Protein AF-A0A853V3P9-F1 (afdb_monomer)

Mean predicted aligned error: 8.71 Å

Sequence (97 aa):
MLMPNPIIDSYLIDEIKKERELQQIINVIAPEHDKIHLDNKNKLKNDEKILIDQMVSHCHAFSRDFKNVAQGDWVRRAMLELKKLSYHLRKIQDIKV

Radius of gyration: 30.47 Å; Cα contacts (8 Å, |Δi|>4): 26; chains: 1; bounding box: 56×22×94 Å

pLDDT: mean 88.49, std 12.35, range [44.72, 98.0]

Solvent-accessible surface area (backbone atoms only — not comparable to full-atom values): 5479 Å² total; per-residue (Å²): 136,86,75,83,59,68,72,62,55,53,53,52,52,53,50,55,49,49,51,52,51,50,50,45,38,64,74,44,50,50,57,50,50,54,49,52,53,51,53,49,52,53,49,53,54,49,51,52,49,52,53,40,53,50,53,38,49,47,36,52,51,56,49,53,61,57,70,79,48,83,87,44,73,66,50,56,50,51,46,50,50,38,52,51,50,39,52,54,49,54,51,58,73,69,56,86,127

Foldseek 3Di:
DDDDDVVVVVVVVVVVVVVVVVCCCVVPVVVVVVVVVVVVVVVVLVVLVVVLVVLLVVLVVVLVVLVPDDDDPVSVVSNVVSVVSNVVSVVVNVDDD

Secondary structure (DSSP, 8-state):
-----HHHHHHHHHHHHHHHHHHHIIIIIHHHHHHHHHHHHHHHHHHHHHHHHHHHHHHHHHHHHGGGS---HHHHHHHHHHHHHHHHHHHHHHS--

Structure (mmCIF, N/CA/C/O backbone):
data_AF-A0A853V3P9-F1
#
_entry.id   AF-A0A853V3P9-F1
#
loop_
_atom_site.group_PDB
_atom_site.id
_atom_site.type_symbol
_atom_site.label_atom_id
_atom_site.label_alt_id
_atom_site.label_comp_id
_atom_site.label_asym_id
_atom_site.label_entity_id
_atom_site.label_seq_id
_atom_site.pdbx_PDB_ins_code
_atom_site.Cartn_x
_atom_site.Cartn_y
_atom_site.Cartn_z
_atom_site.occupancy
_atom_site.B_iso_or_equiv
_atom_site.auth_seq_id
_atom_site.auth_comp_id
_atom_site.auth_asym_id
_atom_site.auth_atom_id
_atom_site.pdbx_PDB_model_num
ATOM 1 N N . MET A 1 1 ? 34.084 -2.671 -64.590 1.00 44.72 1 MET A N 1
ATOM 2 C CA . MET A 1 1 ? 33.884 -2.227 -63.195 1.00 44.72 1 MET A CA 1
ATOM 3 C C . MET A 1 1 ? 32.384 -2.133 -62.968 1.00 44.72 1 MET A C 1
ATOM 5 O O . MET A 1 1 ? 31.747 -1.337 -63.643 1.00 44.72 1 MET A O 1
ATOM 9 N N . LEU A 1 2 ? 31.810 -3.012 -62.143 1.00 51.94 2 LEU A N 1
ATOM 10 C CA . LEU A 1 2 ? 30.392 -2.957 -61.772 1.00 51.94 2 LEU A CA 1
ATOM 11 C C . LEU A 1 2 ? 30.244 -1.904 -60.670 1.00 51.94 2 LEU A C 1
ATOM 13 O O . LEU A 1 2 ? 30.828 -2.059 -59.602 1.00 51.94 2 LEU A O 1
ATOM 17 N N . MET A 1 3 ? 29.529 -0.817 -60.958 1.00 57.47 3 MET A N 1
ATOM 18 C CA . MET A 1 3 ? 29.143 0.161 -59.940 1.00 57.47 3 MET A CA 1
ATOM 19 C C . MET A 1 3 ? 28.100 -0.494 -59.018 1.00 57.47 3 MET A C 1
ATOM 21 O O . MET A 1 3 ? 27.179 -1.130 -59.541 1.00 57.47 3 MET A O 1
ATOM 25 N N . PRO A 1 4 ? 28.213 -0.374 -57.685 1.00 60.81 4 PRO A N 1
ATOM 26 C CA . PRO A 1 4 ? 27.188 -0.874 -56.775 1.00 60.81 4 PRO A CA 1
ATOM 27 C C . PRO A 1 4 ? 25.848 -0.171 -57.042 1.00 60.81 4 PRO A C 1
ATOM 29 O O . PRO A 1 4 ? 25.809 1.021 -57.354 1.00 60.81 4 PRO A O 1
ATOM 32 N N . ASN A 1 5 ? 24.754 -0.937 -56.999 1.00 59.09 5 ASN A N 1
ATOM 33 C CA . ASN A 1 5 ? 23.413 -0.455 -57.314 1.00 59.09 5 ASN A CA 1
ATOM 34 C C . ASN A 1 5 ? 22.809 0.218 -56.063 1.00 59.09 5 ASN A C 1
ATOM 36 O O . ASN A 1 5 ? 22.447 -0.490 -55.121 1.00 59.09 5 ASN A O 1
ATOM 40 N N . PRO A 1 6 ? 22.658 1.555 -56.039 1.00 61.50 6 PRO A N 1
ATOM 41 C CA . PRO A 1 6 ? 22.385 2.318 -54.815 1.00 61.50 6 PRO A CA 1
ATOM 42 C C . PRO A 1 6 ? 21.046 1.976 -54.140 1.00 61.50 6 PRO A C 1
ATOM 44 O O . PRO A 1 6 ? 20.873 2.211 -52.947 1.00 61.50 6 PRO A O 1
ATOM 47 N N . ILE A 1 7 ? 20.100 1.395 -54.883 1.00 60.28 7 ILE A N 1
ATOM 48 C CA . ILE A 1 7 ? 18.789 0.984 -54.360 1.00 60.28 7 ILE A CA 1
ATOM 49 C C . ILE A 1 7 ? 18.909 -0.274 -53.481 1.00 60.28 7 ILE A C 1
ATOM 51 O O . ILE A 1 7 ? 18.218 -0.386 -52.471 1.00 60.28 7 ILE A O 1
ATOM 55 N N . ILE A 1 8 ? 19.800 -1.205 -53.840 1.00 61.47 8 ILE A N 1
ATOM 56 C CA . ILE A 1 8 ? 20.015 -2.456 -53.093 1.00 61.47 8 ILE A CA 1
ATOM 57 C C . ILE A 1 8 ? 20.778 -2.168 -51.791 1.00 61.47 8 ILE A C 1
ATOM 59 O O . ILE A 1 8 ? 20.426 -2.701 -50.740 1.00 61.47 8 ILE A O 1
ATOM 63 N N . ASP A 1 9 ? 21.752 -1.257 -51.839 1.00 67.38 9 ASP A N 1
ATOM 64 C CA . ASP A 1 9 ? 22.545 -0.864 -50.669 1.00 67.38 9 ASP A CA 1
ATOM 65 C C . ASP A 1 9 ? 21.703 -0.124 -49.616 1.00 67.38 9 ASP A C 1
ATOM 67 O O . ASP A 1 9 ? 21.858 -0.371 -48.421 1.00 67.38 9 ASP A O 1
ATOM 71 N N . SER A 1 10 ? 20.758 0.730 -50.032 1.00 73.00 10 SER A N 1
ATOM 72 C CA . SER A 1 10 ? 19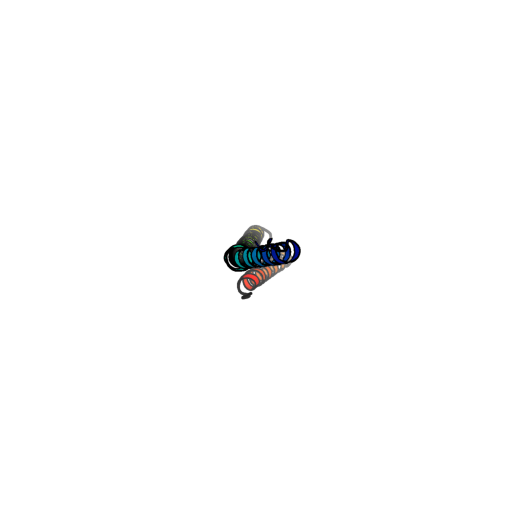.854 1.429 -49.102 1.00 73.00 10 SER A CA 1
ATOM 73 C C . SER A 1 10 ? 18.954 0.463 -48.324 1.00 73.00 10 SER A C 1
ATOM 75 O O . SER A 1 10 ? 18.772 0.637 -47.122 1.00 73.00 10 SER A O 1
ATOM 77 N N . TYR A 1 11 ? 18.411 -0.563 -48.990 1.00 77.94 11 TYR A N 1
ATOM 78 C CA . TYR A 1 11 ? 17.553 -1.564 -48.348 1.00 77.94 11 TYR A CA 1
ATOM 79 C C . TYR A 1 11 ? 18.329 -2.399 -47.315 1.00 77.94 11 TYR A C 1
ATOM 81 O O . TYR A 1 11 ? 17.856 -2.601 -46.197 1.00 77.94 11 TYR A O 1
ATOM 89 N N . LEU A 1 12 ? 19.550 -2.824 -47.658 1.00 81.75 12 LEU A N 1
ATOM 90 C CA . LEU A 1 12 ? 20.428 -3.573 -46.752 1.00 81.75 12 LEU A CA 1
ATOM 91 C C . LEU A 1 12 ? 20.833 -2.752 -45.519 1.00 81.75 12 LEU A C 1
ATOM 93 O O . LEU A 1 12 ? 20.886 -3.282 -44.410 1.00 81.75 12 LEU A O 1
ATOM 97 N N . ILE A 1 13 ? 21.093 -1.452 -45.689 1.00 85.06 13 ILE A N 1
ATOM 98 C CA . ILE A 1 13 ? 21.413 -0.551 -44.572 1.00 85.06 13 ILE A CA 1
ATO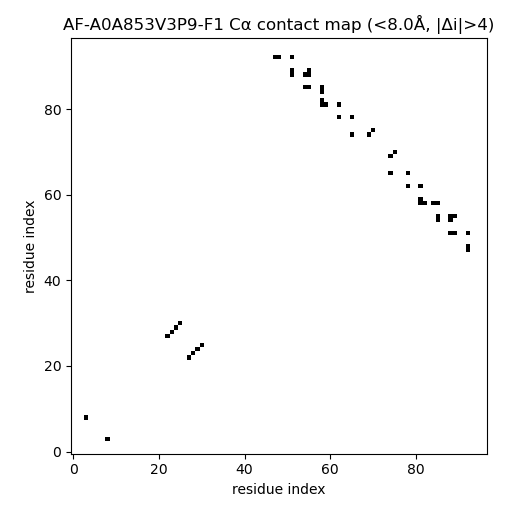M 99 C C . ILE A 1 13 ? 20.224 -0.425 -43.608 1.00 85.06 13 ILE A C 1
ATOM 101 O O . ILE A 1 13 ? 20.420 -0.470 -42.389 1.00 85.06 13 ILE A O 1
ATOM 105 N N . ASP A 1 14 ? 19.002 -0.306 -44.131 1.00 87.94 14 ASP A N 1
ATOM 106 C CA . ASP A 1 14 ? 17.789 -0.238 -43.310 1.00 87.94 14 ASP A CA 1
ATOM 107 C C . ASP A 1 14 ? 17.540 -1.542 -42.540 1.00 87.94 14 ASP A C 1
ATOM 109 O O . ASP A 1 14 ? 17.123 -1.507 -41.379 1.00 87.94 14 ASP A O 1
ATOM 113 N N . GLU A 1 15 ? 17.822 -2.694 -43.148 1.00 89.19 15 GLU A N 1
ATOM 114 C CA . GLU A 1 15 ? 17.690 -4.004 -42.503 1.00 89.19 15 GLU A CA 1
ATOM 115 C C . GLU A 1 15 ? 18.712 -4.186 -41.368 1.00 89.19 15 GLU A C 1
ATOM 117 O O . GLU A 1 15 ? 18.328 -4.508 -40.242 1.00 89.19 15 GLU A O 1
ATOM 122 N N . ILE A 1 16 ? 19.981 -3.829 -41.597 1.00 90.31 16 ILE A N 1
ATOM 123 C CA . ILE A 1 16 ? 21.028 -3.837 -40.557 1.00 90.31 16 ILE A CA 1
ATOM 124 C C . ILE A 1 16 ? 20.676 -2.887 -39.404 1.00 90.31 16 ILE A C 1
ATOM 126 O O . ILE A 1 16 ? 20.942 -3.177 -38.231 1.00 90.31 16 ILE A O 1
ATOM 130 N N . LYS A 1 17 ? 20.084 -1.728 -39.713 1.00 93.31 17 LYS A N 1
ATOM 131 C CA . LYS A 1 17 ? 19.635 -0.779 -38.692 1.00 93.31 17 LYS A CA 1
ATOM 132 C C . LYS A 1 17 ? 18.509 -1.373 -37.843 1.00 93.31 17 LYS A C 1
ATOM 134 O O . LYS A 1 17 ? 18.600 -1.310 -36.618 1.00 93.31 17 LYS A O 1
ATOM 139 N N . LYS A 1 18 ? 17.513 -2.007 -38.469 1.00 94.19 18 LYS A N 1
ATOM 140 C CA . LYS A 1 18 ? 16.423 -2.701 -37.762 1.00 94.19 18 LYS A CA 1
ATOM 141 C C . LYS A 1 18 ? 16.935 -3.840 -36.888 1.00 94.19 18 LYS A C 1
ATOM 143 O O . LYS A 1 18 ? 16.499 -3.963 -35.748 1.00 94.19 18 LYS A O 1
ATOM 148 N N . GLU A 1 19 ? 17.876 -4.646 -37.376 1.00 95.69 19 GLU A N 1
ATOM 149 C CA . GLU A 1 19 ? 18.481 -5.713 -36.571 1.00 95.69 19 GLU A CA 1
ATOM 150 C C . GLU A 1 19 ? 19.215 -5.151 -35.353 1.00 95.69 19 GLU A C 1
ATOM 152 O O 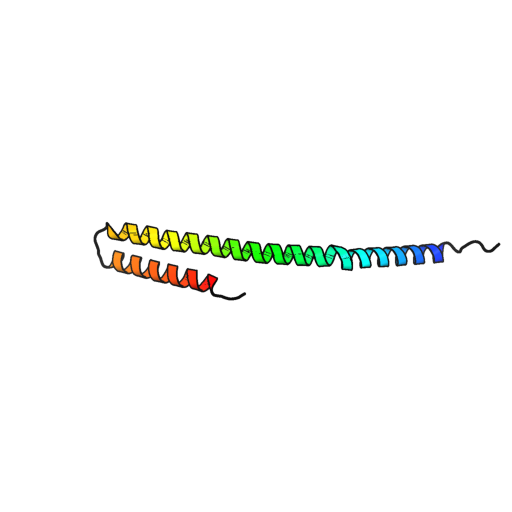. GLU A 1 19 ? 19.063 -5.668 -34.246 1.00 95.69 19 GLU A O 1
ATOM 157 N N . ARG A 1 20 ? 19.961 -4.053 -35.516 1.00 94.75 20 ARG A N 1
ATOM 158 C CA . ARG A 1 20 ? 20.636 -3.389 -34.395 1.00 94.75 20 ARG A CA 1
ATOM 159 C C . ARG A 1 20 ? 19.644 -2.851 -33.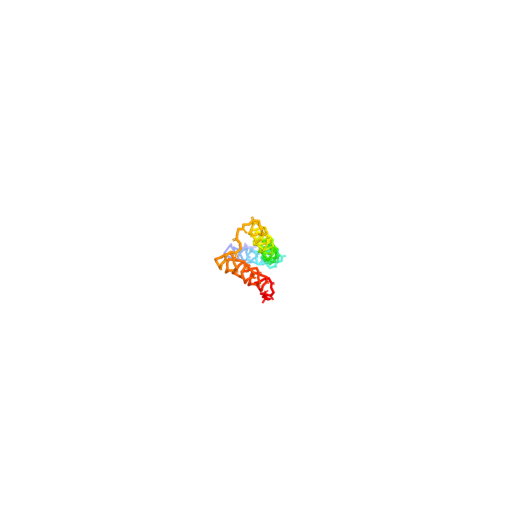365 1.00 94.75 20 ARG A C 1
ATOM 161 O O . ARG A 1 20 ? 19.858 -3.039 -32.169 1.00 94.75 20 ARG A O 1
ATOM 168 N N . GLU A 1 21 ? 18.578 -2.195 -33.817 1.00 95.88 21 GLU A N 1
ATOM 169 C CA . GLU A 1 21 ? 17.509 -1.693 -32.946 1.00 95.88 21 GLU A CA 1
ATOM 170 C C . GLU A 1 21 ? 16.824 -2.847 -32.202 1.00 95.88 21 GLU A C 1
ATOM 172 O O . GLU A 1 21 ? 16.638 -2.774 -30.987 1.00 95.88 21 GLU A O 1
ATOM 177 N N . LEU A 1 22 ? 16.540 -3.955 -32.892 1.00 96.44 22 LEU A N 1
ATOM 178 C CA . LEU A 1 22 ? 15.968 -5.157 -32.290 1.00 96.44 22 LEU A CA 1
ATOM 179 C C . LEU A 1 22 ? 16.889 -5.744 -31.213 1.00 96.44 22 LEU A C 1
ATOM 181 O O . LEU A 1 22 ? 16.431 -6.050 -30.112 1.00 96.44 22 LEU A O 1
ATOM 185 N N . GLN A 1 23 ? 18.190 -5.854 -31.491 1.00 97.25 23 GLN A N 1
ATOM 186 C CA . GLN A 1 23 ? 19.170 -6.319 -30.507 1.00 97.25 23 GLN A CA 1
ATOM 187 C C . GLN A 1 23 ? 19.265 -5.376 -29.304 1.00 97.25 23 GLN A C 1
ATOM 189 O O . GLN A 1 23 ? 19.408 -5.840 -28.174 1.00 97.25 23 GLN A O 1
ATOM 194 N N . GLN A 1 24 ? 19.155 -4.063 -29.512 1.00 97.31 24 GLN A N 1
ATOM 195 C CA . GLN A 1 24 ? 19.134 -3.098 -28.415 1.00 97.31 24 GLN A CA 1
ATOM 196 C C . GLN A 1 24 ? 17.867 -3.243 -27.558 1.00 97.31 24 GLN A C 1
ATOM 198 O O . 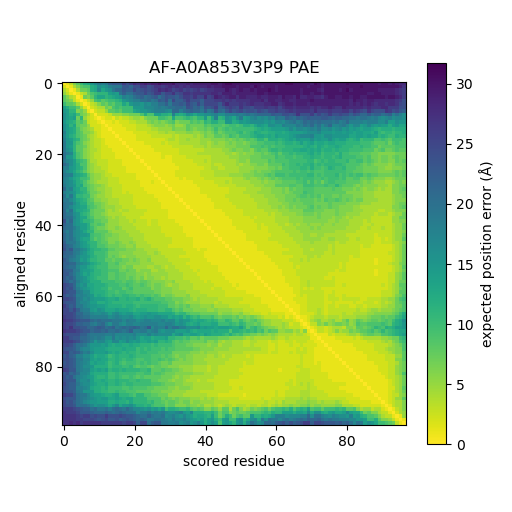GLN A 1 24 ? 17.947 -3.201 -26.329 1.00 97.31 24 GLN A O 1
ATOM 203 N N . ILE A 1 25 ? 16.710 -3.466 -28.184 1.00 97.06 25 ILE A N 1
ATOM 204 C CA . ILE A 1 25 ? 15.454 -3.698 -27.467 1.00 97.06 25 ILE A CA 1
ATOM 205 C C . ILE A 1 25 ? 15.547 -4.967 -26.617 1.00 97.06 25 ILE A C 1
ATOM 207 O O . ILE A 1 25 ? 15.252 -4.922 -25.426 1.00 97.06 25 ILE A O 1
ATOM 211 N N . ILE A 1 26 ? 15.986 -6.078 -27.209 1.00 97.44 26 ILE A N 1
ATOM 212 C CA . ILE A 1 26 ? 16.023 -7.386 -26.541 1.00 97.44 26 ILE A CA 1
ATOM 213 C C . ILE A 1 26 ? 17.050 -7.409 -25.410 1.00 97.44 26 ILE A C 1
ATOM 215 O O . ILE A 1 26 ? 16.753 -7.905 -24.327 1.00 97.44 26 ILE A O 1
ATOM 219 N N . ASN A 1 27 ? 18.255 -6.892 -25.651 1.00 97.19 27 ASN A N 1
ATOM 220 C CA . ASN A 1 27 ? 19.365 -7.082 -24.717 1.00 97.19 27 ASN A CA 1
ATOM 221 C C . ASN A 1 27 ? 19.467 -5.983 -23.657 1.00 97.19 27 ASN A C 1
ATOM 223 O O . ASN A 1 27 ? 20.137 -6.188 -22.647 1.00 97.19 27 ASN A O 1
ATOM 227 N N . VAL A 1 28 ? 18.844 -4.822 -23.881 1.00 96.75 28 VAL A N 1
ATOM 228 C CA . VAL A 1 28 ? 18.963 -3.665 -22.982 1.00 96.75 28 VAL A CA 1
ATOM 229 C C . VAL A 1 28 ? 17.592 -3.201 -22.513 1.00 96.75 28 VAL A C 1
ATOM 231 O O . VAL A 1 28 ? 17.288 -3.289 -21.327 1.00 96.75 28 VAL A O 1
ATOM 234 N N . ILE A 1 29 ? 16.736 -2.761 -23.438 1.00 96.62 29 ILE A N 1
ATOM 235 C CA . ILE A 1 29 ? 15.503 -2.046 -23.075 1.00 96.62 29 ILE A CA 1
ATOM 236 C C . ILE A 1 29 ? 14.512 -2.966 -22.356 1.00 96.62 29 ILE A C 1
ATOM 238 O O . ILE A 1 29 ? 13.963 -2.577 -21.328 1.00 96.62 29 ILE A O 1
ATOM 242 N N . ALA A 1 30 ? 14.283 -4.180 -22.862 1.00 97.38 30 ALA A N 1
ATOM 243 C CA . ALA A 1 30 ? 13.345 -5.117 -22.249 1.00 97.38 30 ALA A CA 1
ATOM 244 C C . ALA A 1 30 ? 13.798 -5.561 -20.840 1.00 97.38 30 ALA A C 1
ATOM 246 O O . ALA A 1 30 ? 13.015 -5.391 -19.904 1.00 97.38 30 ALA A O 1
ATOM 247 N N . PRO A 1 31 ? 15.052 -6.011 -20.621 1.00 98.00 31 PRO A N 1
ATOM 248 C CA . PRO A 1 31 ? 15.544 -6.325 -19.279 1.00 98.00 31 PRO A CA 1
ATOM 249 C C . PRO A 1 31 ? 15.494 -5.143 -18.303 1.00 98.00 31 PRO A C 1
ATOM 251 O O . PRO A 1 31 ? 15.141 -5.319 -17.134 1.00 98.00 31 PRO A O 1
ATOM 254 N N . GLU A 1 32 ? 15.834 -3.931 -18.754 1.00 97.62 32 GLU A N 1
ATOM 255 C CA . GLU A 1 32 ? 15.752 -2.731 -17.914 1.00 97.62 32 GLU A CA 1
ATOM 256 C C . GLU A 1 32 ? 14.307 -2.391 -17.546 1.00 97.62 32 GLU A C 1
ATOM 258 O O . GLU A 1 32 ? 14.025 -2.078 -16.387 1.00 97.62 32 GLU A O 1
ATOM 263 N N . HIS A 1 33 ? 13.383 -2.502 -18.500 1.00 97.25 33 HIS A N 1
ATOM 264 C CA . HIS A 1 33 ? 11.961 -2.299 -18.259 1.00 97.25 33 HIS A CA 1
ATOM 265 C C . HIS A 1 33 ? 11.413 -3.309 -17.242 1.00 97.25 33 HIS A C 1
ATOM 267 O O . HIS A 1 33 ? 10.727 -2.913 -16.297 1.00 97.25 33 HIS A O 1
ATOM 273 N N . ASP A 1 34 ? 11.760 -4.590 -17.377 1.00 97.38 34 ASP A N 1
ATOM 274 C CA . ASP A 1 34 ? 11.355 -5.637 -16.433 1.00 97.38 34 ASP A CA 1
ATOM 275 C C . ASP A 1 34 ? 11.893 -5.370 -15.026 1.00 97.38 34 ASP A C 1
ATOM 277 O O . ASP A 1 34 ? 11.163 -5.505 -14.036 1.00 97.38 34 ASP A O 1
ATOM 281 N N . LYS A 1 35 ? 13.151 -4.924 -14.927 1.00 97.50 35 LYS A N 1
ATOM 282 C CA . LYS A 1 35 ? 13.757 -4.534 -13.653 1.00 97.50 35 LYS A CA 1
ATOM 283 C C . LYS A 1 35 ? 13.023 -3.352 -13.022 1.00 97.50 35 LYS A C 1
ATOM 285 O O . LYS A 1 35 ? 12.641 -3.436 -11.859 1.00 97.50 35 LYS A O 1
ATOM 290 N N . ILE A 1 36 ? 12.782 -2.280 -13.779 1.00 97.38 36 ILE A N 1
ATOM 291 C CA . ILE A 1 36 ? 12.057 -1.096 -13.292 1.00 97.38 36 ILE A CA 1
ATOM 292 C C . ILE A 1 36 ? 10.646 -1.480 -12.844 1.00 97.38 36 ILE A C 1
ATOM 294 O O . ILE A 1 36 ? 10.181 -1.032 -11.795 1.00 97.38 36 ILE A O 1
ATOM 298 N N . HIS A 1 37 ? 9.962 -2.326 -13.611 1.00 97.06 37 HIS A N 1
ATOM 299 C CA . HIS A 1 37 ? 8.633 -2.806 -13.261 1.00 97.06 37 HIS A CA 1
ATOM 300 C C . HIS A 1 37 ? 8.644 -3.606 -11.948 1.00 97.06 37 HIS A C 1
ATOM 302 O O . HIS A 1 37 ? 7.801 -3.373 -11.077 1.00 97.06 37 HIS A O 1
ATOM 308 N N . LEU A 1 38 ? 9.619 -4.502 -11.762 1.00 96.50 38 LEU A N 1
ATOM 309 C CA . LEU A 1 38 ? 9.790 -5.254 -10.518 1.00 96.50 38 LEU A CA 1
ATOM 310 C C . LEU A 1 38 ? 10.118 -4.340 -9.329 1.00 96.50 38 LEU A C 1
ATOM 312 O O . LEU A 1 38 ? 9.505 -4.475 -8.267 1.00 96.50 38 LEU A O 1
ATOM 316 N N . ASP A 1 39 ? 11.043 -3.399 -9.508 1.00 97.25 39 ASP A N 1
ATOM 317 C CA . ASP A 1 39 ? 11.437 -2.436 -8.478 1.00 97.25 39 ASP A CA 1
ATOM 318 C C . ASP A 1 39 ? 10.235 -1.579 -8.052 1.00 97.25 39 ASP A C 1
ATOM 320 O O . ASP A 1 39 ? 9.965 -1.429 -6.856 1.00 97.25 39 ASP A O 1
ATOM 324 N N . ASN A 1 40 ? 9.442 -1.104 -9.016 1.00 96.62 40 ASN A N 1
ATOM 325 C CA . ASN A 1 40 ? 8.207 -0.368 -8.754 1.00 96.62 40 ASN A CA 1
ATOM 326 C C . ASN A 1 40 ? 7.171 -1.224 -8.016 1.00 96.62 40 ASN A C 1
ATOM 328 O O . ASN A 1 40 ? 6.580 -0.752 -7.043 1.00 96.62 40 ASN A O 1
ATOM 332 N N . LYS A 1 41 ? 6.972 -2.487 -8.419 1.00 94.44 41 LYS A N 1
ATOM 333 C CA . LYS A 1 41 ? 6.063 -3.415 -7.722 1.00 94.44 41 LYS A CA 1
ATOM 334 C C . LYS A 1 41 ? 6.480 -3.603 -6.261 1.00 94.44 41 LYS A C 1
ATOM 336 O O . LYS A 1 41 ? 5.638 -3.537 -5.364 1.00 94.44 41 LYS A O 1
ATOM 341 N N . ASN A 1 42 ? 7.772 -3.805 -6.012 1.00 93.44 42 ASN A N 1
ATOM 342 C CA . ASN A 1 42 ? 8.303 -3.981 -4.661 1.00 93.44 42 ASN A CA 1
ATOM 343 C C . ASN A 1 42 ? 8.153 -2.710 -3.821 1.00 93.44 42 ASN A C 1
ATOM 345 O O . ASN A 1 42 ? 7.746 -2.792 -2.660 1.00 93.44 42 ASN A O 1
ATOM 349 N N . LYS A 1 43 ? 8.426 -1.540 -4.411 1.00 96.06 43 LYS A N 1
ATOM 350 C CA . LYS A 1 43 ? 8.249 -0.248 -3.747 1.00 96.06 43 LYS A CA 1
ATOM 351 C C . LYS A 1 43 ? 6.793 -0.016 -3.351 1.00 96.06 43 LYS A C 1
ATOM 353 O O . LYS A 1 43 ? 6.536 0.255 -2.186 1.00 96.06 43 LYS A O 1
ATOM 358 N N . LEU A 1 44 ? 5.847 -0.201 -4.274 1.00 93.75 44 LEU A N 1
ATOM 359 C CA . LEU A 1 44 ? 4.417 -0.032 -3.990 1.00 93.75 44 LEU A CA 1
ATOM 360 C C . LEU A 1 44 ? 3.942 -0.962 -2.870 1.00 93.75 44 LEU A C 1
ATOM 362 O O . LEU A 1 44 ? 3.225 -0.527 -1.974 1.00 93.75 44 LEU A O 1
ATOM 366 N N . LYS A 1 45 ? 4.394 -2.221 -2.873 1.00 91.06 45 LYS A N 1
ATOM 367 C CA . LYS A 1 45 ? 4.076 -3.177 -1.805 1.00 91.06 45 LYS A CA 1
ATOM 368 C C . LYS A 1 45 ? 4.646 -2.751 -0.448 1.00 91.06 45 LYS A C 1
ATOM 370 O O . LYS A 1 45 ? 4.002 -2.927 0.584 1.00 91.06 45 LYS A O 1
ATOM 375 N N . ASN A 1 46 ? 5.858 -2.202 -0.433 1.00 93.12 46 ASN A N 1
ATOM 376 C CA . ASN A 1 46 ? 6.462 -1.676 0.787 1.00 93.12 46 ASN A CA 1
ATOM 377 C C . ASN A 1 46 ? 5.733 -0.419 1.289 1.00 93.12 46 ASN A C 1
ATOM 379 O O . ASN A 1 46 ? 5.454 -0.315 2.482 1.00 93.12 46 ASN A O 1
ATOM 383 N N . ASP A 1 47 ? 5.386 0.498 0.389 1.00 94.62 47 ASP A N 1
ATOM 384 C CA . ASP A 1 47 ? 4.659 1.726 0.715 1.00 94.62 47 ASP A CA 1
ATOM 385 C C . ASP A 1 47 ? 3.255 1.403 1.263 1.00 94.62 47 ASP A C 1
ATOM 387 O O . ASP A 1 47 ? 2.855 1.954 2.290 1.00 94.62 47 ASP A O 1
ATOM 391 N N . GLU A 1 48 ? 2.540 0.439 0.667 1.00 93.25 48 GLU A N 1
ATOM 392 C CA . GLU A 1 48 ? 1.261 -0.074 1.186 1.00 93.25 48 GLU A CA 1
ATOM 393 C C . GLU A 1 48 ? 1.412 -0.638 2.604 1.00 93.25 48 GLU A C 1
ATOM 395 O O . GLU A 1 48 ? 0.623 -0.312 3.498 1.00 93.25 48 GLU A O 1
ATOM 400 N N . LYS A 1 49 ? 2.460 -1.437 2.845 1.00 92.31 49 LYS A N 1
ATOM 401 C CA . LYS A 1 49 ? 2.741 -1.980 4.176 1.00 92.31 49 LYS A CA 1
ATOM 402 C C . LYS A 1 49 ? 2.946 -0.865 5.203 1.00 92.31 49 LYS A C 1
ATOM 404 O O . LYS A 1 49 ? 2.327 -0.915 6.266 1.00 92.31 49 LYS A O 1
ATOM 409 N N . ILE A 1 50 ? 3.765 0.138 4.876 1.00 95.38 50 ILE A N 1
ATOM 410 C CA . ILE A 1 50 ? 4.039 1.289 5.750 1.00 95.38 50 ILE A CA 1
ATOM 411 C C . ILE A 1 50 ? 2.746 2.050 6.067 1.00 95.38 50 ILE A C 1
ATOM 413 O O . ILE A 1 50 ? 2.492 2.359 7.233 1.00 95.38 50 ILE A O 1
ATOM 417 N N . LEU A 1 51 ? 1.912 2.322 5.059 1.00 95.69 51 LEU A N 1
ATOM 418 C CA . LEU A 1 51 ? 0.634 3.015 5.244 1.00 95.69 51 LEU A CA 1
ATOM 419 C C . LEU A 1 51 ? -0.310 2.232 6.164 1.00 95.69 51 LEU A C 1
ATOM 421 O O . LEU A 1 51 ? -0.921 2.810 7.067 1.00 95.69 51 LEU A O 1
ATOM 425 N N . ILE A 1 52 ? -0.407 0.914 5.983 1.00 95.00 52 ILE A N 1
ATOM 426 C CA . ILE A 1 52 ? -1.234 0.060 6.841 1.00 95.00 52 ILE A CA 1
ATOM 427 C C . ILE A 1 52 ? -0.715 0.064 8.284 1.00 95.00 52 ILE A C 1
ATOM 429 O O . ILE A 1 52 ? -1.511 0.234 9.212 1.00 95.00 52 ILE A O 1
ATOM 433 N N . ASP A 1 53 ? 0.598 -0.061 8.487 1.00 93.81 53 ASP A N 1
ATOM 434 C CA . ASP A 1 53 ? 1.206 -0.039 9.822 1.00 93.81 53 ASP A CA 1
ATOM 435 C C . ASP A 1 53 ? 0.940 1.300 10.535 1.00 93.81 53 ASP A C 1
ATOM 437 O O . ASP A 1 53 ? 0.585 1.322 11.721 1.00 93.81 53 ASP A O 1
ATOM 441 N N . GLN A 1 54 ? 1.019 2.420 9.806 1.00 96.12 54 GLN A N 1
ATOM 442 C CA . GLN A 1 54 ? 0.660 3.748 10.314 1.00 96.12 54 GLN A CA 1
ATOM 443 C C . GLN A 1 54 ? -0.819 3.831 10.714 1.00 96.12 54 GLN A C 1
ATOM 445 O O . GLN A 1 54 ? -1.132 4.275 11.822 1.00 96.12 54 GLN A O 1
ATOM 450 N N . MET A 1 55 ? -1.738 3.362 9.866 1.00 95.25 55 MET A N 1
ATOM 451 C CA . MET A 1 55 ? -3.176 3.384 10.166 1.00 95.25 55 MET A CA 1
ATOM 452 C C . MET A 1 55 ? -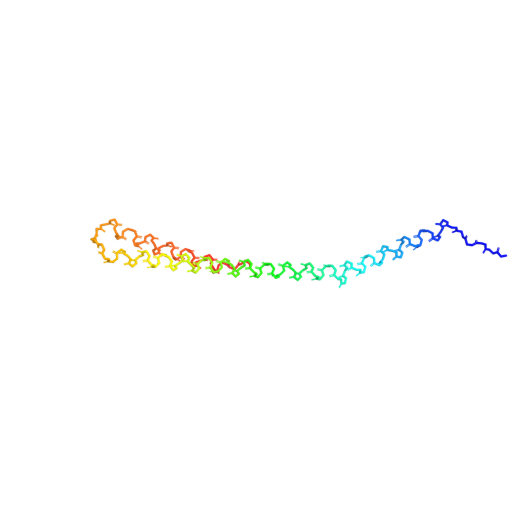3.539 2.497 11.362 1.00 95.25 55 MET A C 1
ATOM 454 O O . MET A 1 55 ? -4.333 2.893 12.220 1.00 95.25 55 MET A O 1
ATOM 458 N N . VAL A 1 56 ? -2.922 1.319 11.474 1.00 94.50 56 VAL A N 1
ATOM 459 C CA . VAL A 1 56 ? -3.068 0.430 12.637 1.00 94.50 56 VAL A CA 1
ATOM 460 C C . VAL A 1 56 ? -2.555 1.116 13.906 1.00 94.50 56 VAL A C 1
ATOM 462 O O . VAL A 1 56 ? -3.232 1.077 14.938 1.00 94.50 56 VAL A O 1
ATOM 465 N N . SER A 1 57 ? -1.401 1.783 13.835 1.00 95.06 57 SER A N 1
ATOM 466 C CA . SER A 1 57 ? -0.850 2.564 14.948 1.00 95.06 57 SER A CA 1
ATOM 467 C C . SER A 1 57 ? -1.804 3.680 15.389 1.00 95.06 57 SER A C 1
ATOM 469 O O . SER A 1 57 ? -2.095 3.802 16.582 1.00 95.06 57 SER A O 1
ATOM 471 N N . HIS A 1 58 ? -2.388 4.425 14.444 1.00 94.81 58 HIS A N 1
ATOM 472 C CA . HIS A 1 58 ? -3.404 5.442 14.735 1.00 94.81 58 HIS A CA 1
ATOM 473 C C . HIS A 1 58 ? -4.650 4.850 15.400 1.00 94.81 58 HIS A C 1
ATOM 475 O O . HIS A 1 58 ? -5.116 5.395 16.400 1.00 94.81 58 HIS A O 1
ATOM 481 N N . CYS A 1 59 ? -5.153 3.703 14.928 1.00 93.56 59 CYS A N 1
ATOM 482 C CA . CYS A 1 59 ? -6.279 3.017 15.572 1.00 93.56 59 CYS A CA 1
ATOM 483 C C . CYS A 1 59 ? -5.967 2.672 17.038 1.00 93.56 59 CYS A C 1
ATOM 485 O O . CYS A 1 59 ? -6.813 2.841 17.919 1.00 93.56 59 CYS A O 1
ATOM 487 N N . HIS A 1 60 ? -4.746 2.207 17.318 1.00 92.69 60 HIS A N 1
ATOM 488 C CA . HIS A 1 60 ? -4.306 1.904 18.679 1.00 92.69 60 HIS A CA 1
ATOM 489 C C . HIS A 1 60 ? -4.123 3.158 19.537 1.00 92.69 60 HIS A C 1
ATOM 491 O O . HIS A 1 60 ? -4.491 3.136 20.712 1.00 92.69 60 HIS A O 1
ATOM 497 N N . ALA A 1 61 ? -3.575 4.240 18.980 1.00 93.69 61 ALA A N 1
ATOM 498 C CA . ALA A 1 61 ? -3.449 5.519 19.671 1.00 93.69 61 ALA A CA 1
ATOM 499 C C . ALA A 1 61 ? -4.828 6.067 20.056 1.00 93.69 61 ALA A C 1
ATOM 501 O O . ALA A 1 61 ? -5.090 6.251 21.241 1.00 93.69 61 ALA A O 1
ATOM 502 N N . PHE A 1 62 ? -5.746 6.157 19.095 1.00 91.69 62 PHE A N 1
ATOM 503 C CA . PHE A 1 62 ? -7.099 6.651 19.333 1.00 91.69 62 PHE A CA 1
ATOM 504 C C . PHE A 1 62 ? -7.871 5.766 20.325 1.00 91.69 62 PHE A C 1
ATOM 506 O O . PHE A 1 62 ? -8.546 6.254 21.229 1.00 91.69 62 PHE A O 1
ATOM 513 N N . SER A 1 63 ? -7.694 4.439 20.257 1.00 92.06 63 SER A N 1
ATOM 514 C CA . SER A 1 63 ? -8.258 3.524 21.256 1.00 92.06 63 SER A CA 1
ATOM 515 C C . SER A 1 63 ? -7.693 3.731 22.668 1.00 92.06 63 SER A C 1
ATOM 517 O O . SER A 1 63 ? -8.380 3.379 23.630 1.00 92.06 63 SER A O 1
ATOM 519 N N . ARG A 1 64 ? -6.459 4.230 22.825 1.00 91.69 64 ARG A N 1
ATOM 520 C CA . ARG A 1 64 ? -5.891 4.558 24.144 1.00 91.69 64 ARG A CA 1
ATOM 521 C C . ARG A 1 64 ? -6.494 5.838 24.704 1.00 91.69 64 ARG A C 1
ATOM 523 O O . ARG A 1 64 ? -6.767 5.859 25.900 1.00 91.69 64 ARG A O 1
ATOM 530 N N . ASP A 1 65 ? -6.767 6.831 23.867 1.00 91.38 65 ASP A N 1
ATOM 531 C CA . ASP A 1 65 ? -7.401 8.085 24.295 1.00 91.38 65 ASP A CA 1
ATOM 532 C C . ASP A 1 65 ? -8.785 7.819 24.903 1.00 91.38 65 ASP A C 1
ATOM 534 O O . ASP A 1 65 ? -9.146 8.381 25.940 1.00 91.38 65 ASP A O 1
ATOM 538 N N . PHE A 1 66 ? -9.510 6.841 24.351 1.00 88.69 66 PHE A N 1
ATOM 539 C CA . PHE A 1 66 ? -10.785 6.392 24.903 1.00 88.69 66 PHE A CA 1
ATOM 540 C C . PHE A 1 66 ? -10.701 5.733 26.284 1.00 88.69 66 PHE A C 1
ATOM 542 O O . PHE A 1 66 ? -11.729 5.600 26.941 1.00 88.69 66 PHE A O 1
ATOM 549 N N . LYS A 1 67 ? -9.524 5.323 26.773 1.00 85.69 67 LYS A N 1
ATOM 550 C CA . LYS A 1 67 ? -9.405 4.755 28.130 1.00 85.69 67 LYS A CA 1
ATOM 551 C C . LYS A 1 67 ? -9.598 5.804 29.223 1.00 85.69 67 LYS A C 1
ATOM 553 O O . LYS A 1 67 ? -9.975 5.447 30.333 1.00 85.69 67 LYS A O 1
ATOM 558 N N . ASN A 1 68 ? -9.358 7.074 28.901 1.00 85.88 68 ASN A N 1
ATOM 559 C CA . ASN A 1 68 ? -9.412 8.178 29.858 1.00 85.88 68 ASN A CA 1
ATOM 560 C C . ASN A 1 68 ? -10.771 8.897 29.873 1.00 85.88 68 ASN A C 1
ATOM 562 O O . ASN A 1 68 ? -10.969 9.804 30.676 1.00 85.88 68 ASN A O 1
ATOM 566 N N . VAL A 1 69 ? -11.710 8.514 29.000 1.00 88.25 69 VAL A N 1
ATOM 567 C CA . VAL A 1 69 ? -13.061 9.096 28.956 1.00 88.25 69 VAL A CA 1
ATOM 568 C C . VAL A 1 69 ? -14.075 8.238 29.721 1.00 88.25 69 VAL A C 1
ATOM 570 O O . VAL A 1 69 ? -13.831 7.066 30.017 1.00 88.25 69 VAL A O 1
ATOM 573 N N . ALA A 1 70 ? -15.248 8.805 30.019 1.00 87.69 70 ALA A N 1
ATOM 574 C CA . ALA A 1 70 ? -16.349 8.079 30.652 1.00 87.69 70 ALA A CA 1
ATOM 575 C C . ALA A 1 70 ? -16.810 6.889 29.787 1.00 87.69 70 ALA A C 1
ATOM 577 O O . ALA A 1 70 ? -17.217 7.063 28.640 1.00 87.69 70 ALA A O 1
ATOM 578 N N . GLN A 1 71 ? -16.768 5.678 30.350 1.00 90.19 71 GLN A N 1
ATOM 579 C CA . GLN A 1 71 ? -16.990 4.414 29.635 1.00 90.19 71 GLN A CA 1
ATOM 580 C C . GLN A 1 71 ? -18.480 4.117 29.391 1.00 90.19 71 GLN A C 1
ATOM 582 O O . GLN A 1 71 ? -19.061 3.216 29.996 1.00 90.19 71 GLN A O 1
ATOM 587 N N . GLY A 1 72 ? -19.102 4.884 28.498 1.00 92.81 72 GLY A N 1
ATOM 588 C CA . GLY A 1 72 ? -20.461 4.633 28.013 1.00 92.81 72 GLY A CA 1
ATOM 589 C C . GLY A 1 72 ? -20.520 3.635 26.850 1.00 92.81 72 GLY A C 1
ATOM 590 O O . GLY A 1 72 ? -19.501 3.251 26.269 1.00 92.81 72 GLY A O 1
ATOM 591 N N . ASP A 1 73 ? -21.736 3.260 26.447 1.00 94.44 73 ASP A N 1
ATOM 592 C CA . ASP A 1 73 ? -21.962 2.343 25.318 1.00 94.44 73 ASP A CA 1
ATOM 593 C C . ASP A 1 73 ? -21.336 2.838 24.010 1.00 94.44 73 ASP A C 1
ATOM 595 O O . ASP A 1 73 ? -20.836 2.040 23.215 1.00 94.44 73 ASP A O 1
ATOM 599 N N . TRP A 1 74 ? -21.316 4.154 23.795 1.00 92.81 74 TRP A N 1
ATOM 600 C CA . TRP A 1 74 ? -20.701 4.759 22.617 1.00 92.81 74 TRP A CA 1
ATOM 601 C C . TRP A 1 74 ? -19.176 4.550 22.590 1.00 92.81 74 TRP A C 1
ATOM 603 O O . TRP A 1 74 ? -18.638 4.211 21.538 1.00 92.81 74 TRP A O 1
ATOM 613 N N . VAL A 1 75 ? -18.492 4.642 23.740 1.00 93.50 75 VAL A N 1
ATOM 614 C CA . VAL A 1 75 ? -17.043 4.387 23.857 1.00 93.50 75 VAL A CA 1
ATOM 615 C C . VAL A 1 75 ? -16.739 2.925 23.567 1.00 93.50 75 VAL A C 1
ATOM 617 O O . VAL A 1 75 ? -15.841 2.612 22.784 1.00 93.50 75 VAL A O 1
ATOM 620 N N . ARG A 1 76 ? -17.539 2.013 24.132 1.00 92.25 76 ARG A N 1
ATOM 621 C CA . ARG A 1 76 ? -17.393 0.571 23.894 1.00 92.25 76 ARG A CA 1
ATOM 622 C C . ARG A 1 76 ? -17.565 0.224 22.414 1.00 92.25 76 ARG A C 1
ATOM 624 O O . ARG A 1 76 ? -16.782 -0.561 21.879 1.00 92.25 76 ARG A O 1
ATOM 631 N N . ARG A 1 77 ? -18.559 0.822 21.745 1.00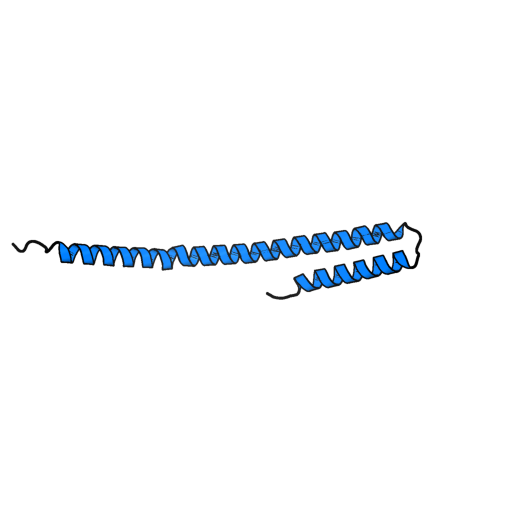 93.88 77 ARG A N 1
ATOM 632 C CA . ARG A 1 77 ? -18.772 0.667 20.296 1.00 93.88 77 ARG A CA 1
ATOM 633 C C . ARG A 1 77 ? -17.600 1.234 19.496 1.00 93.88 77 ARG A C 1
ATOM 635 O O . ARG A 1 77 ? -17.094 0.536 18.625 1.00 93.88 77 ARG A O 1
ATOM 642 N N . ALA A 1 78 ? -17.119 2.432 19.826 1.00 93.00 78 ALA A N 1
ATOM 643 C CA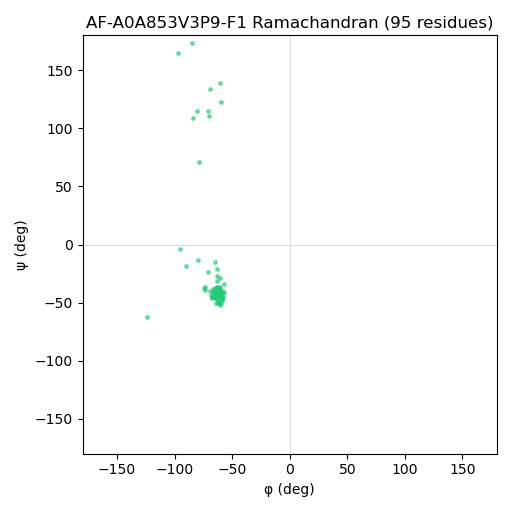 . ALA A 1 78 ? -15.978 3.048 19.148 1.00 93.00 78 ALA A CA 1
ATOM 644 C C . ALA A 1 78 ? -14.710 2.180 19.247 1.00 93.00 78 ALA A C 1
ATOM 646 O O . ALA A 1 78 ? -14.081 1.886 18.232 1.00 93.00 78 ALA A O 1
ATOM 647 N N . MET A 1 79 ? -14.373 1.685 20.441 1.00 93.25 79 MET A N 1
ATOM 648 C CA . MET A 1 79 ? -13.232 0.781 20.631 1.00 93.25 79 MET A CA 1
ATOM 649 C C . MET A 1 79 ? -13.381 -0.532 19.848 1.00 93.25 79 MET A C 1
ATOM 651 O O . MET A 1 79 ? -12.397 -1.046 19.310 1.00 93.25 79 MET A O 1
ATOM 655 N N . LEU A 1 80 ? -14.599 -1.080 19.764 1.00 94.38 80 LEU A N 1
ATOM 656 C CA . LEU A 1 80 ? -14.873 -2.285 18.982 1.00 94.38 80 LEU A CA 1
ATOM 657 C C . LEU A 1 80 ? -14.659 -2.043 17.483 1.00 94.38 80 LEU A C 1
ATOM 659 O O . LEU A 1 80 ? -14.012 -2.861 16.827 1.00 94.38 80 LEU A O 1
ATOM 663 N N . GLU A 1 81 ? -15.161 -0.930 16.951 1.00 95.38 81 GLU A N 1
ATOM 664 C CA . GLU A 1 81 ? -14.979 -0.577 15.541 1.00 95.38 81 GLU A CA 1
ATOM 665 C C . GLU A 1 81 ? -13.506 -0.305 15.207 1.00 95.38 81 GLU A C 1
ATOM 667 O O . GLU A 1 81 ? -13.014 -0.808 14.199 1.00 95.38 81 GLU A O 1
ATOM 672 N N . LEU A 1 82 ? -12.746 0.353 16.092 1.00 95.12 82 LEU A N 1
ATOM 673 C CA . LEU A 1 82 ? -11.294 0.518 15.917 1.00 95.12 82 LEU A CA 1
ATOM 674 C C . LEU A 1 82 ? -10.551 -0.822 15.894 1.00 95.12 82 LEU A C 1
ATOM 676 O O . LEU A 1 82 ? -9.626 -1.013 15.100 1.00 95.12 82 LEU A O 1
ATOM 680 N N . LYS A 1 83 ? -10.965 -1.776 16.736 1.00 93.75 83 LYS A N 1
ATOM 681 C CA . LYS A 1 83 ? -10.393 -3.127 16.743 1.00 93.75 83 LYS A CA 1
ATOM 682 C C . LYS A 1 83 ? -10.699 -3.872 15.440 1.00 93.75 83 LYS A C 1
ATOM 684 O O . LYS A 1 83 ? -9.800 -4.507 14.889 1.00 93.75 83 LYS A O 1
ATOM 689 N N . LYS A 1 84 ? -11.937 -3.788 14.942 1.00 95.38 84 LYS A N 1
ATOM 690 C CA . LYS A 1 84 ? -12.336 -4.380 13.652 1.00 95.38 84 LYS A CA 1
ATOM 691 C C . LYS A 1 84 ? -11.574 -3.750 12.487 1.00 95.38 84 LYS A C 1
ATOM 693 O O . LYS A 1 84 ? -11.063 -4.482 11.646 1.00 95.38 84 LYS A O 1
ATOM 698 N N . LEU A 1 85 ? -11.448 -2.422 12.468 1.00 94.44 85 LEU A N 1
ATOM 699 C CA . LEU A 1 85 ? -10.705 -1.693 11.441 1.00 94.44 85 LEU A CA 1
ATOM 700 C C . LEU A 1 85 ? -9.236 -2.127 11.406 1.00 94.44 85 LEU A C 1
ATOM 702 O O . LEU A 1 85 ? -8.747 -2.524 10.355 1.00 94.44 85 LEU A O 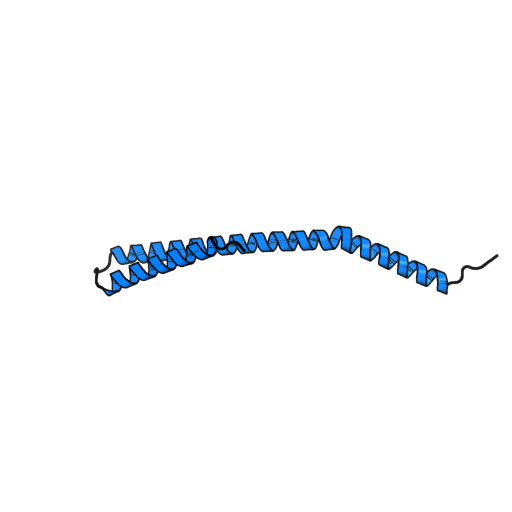1
ATOM 706 N N . SER A 1 86 ? -8.562 -2.141 12.559 1.00 93.44 86 SER A N 1
ATOM 707 C CA . SER A 1 86 ? -7.173 -2.610 12.677 1.00 93.44 86 SER A CA 1
ATOM 708 C C . SER A 1 86 ? -7.001 -4.054 12.180 1.00 93.44 86 SER A C 1
ATOM 710 O O . SER A 1 86 ? -6.055 -4.358 11.454 1.00 93.44 86 SER A O 1
ATOM 712 N N . TYR A 1 87 ? -7.950 -4.941 12.499 1.00 93.38 87 TYR A N 1
ATOM 713 C CA . TYR A 1 87 ? -7.948 -6.321 12.010 1.00 93.38 87 TYR A CA 1
ATOM 714 C C . TYR A 1 87 ? -8.107 -6.415 10.485 1.00 93.38 87 TYR A C 1
ATOM 716 O O . TYR A 1 87 ? -7.360 -7.148 9.837 1.00 93.38 87 TYR A O 1
ATOM 724 N N . HIS A 1 88 ? -9.048 -5.669 9.901 1.00 93.56 88 HIS A N 1
ATOM 725 C CA . HIS A 1 88 ? -9.248 -5.653 8.450 1.00 93.56 88 HIS A CA 1
ATOM 726 C C . HIS A 1 88 ? -8.053 -5.052 7.707 1.00 93.56 88 HIS A C 1
ATOM 728 O O . HIS A 1 88 ? -7.644 -5.612 6.697 1.00 93.56 88 HIS A O 1
ATOM 734 N N . LEU A 1 89 ? -7.449 -3.982 8.231 1.00 92.31 89 LEU A N 1
ATOM 735 C CA . LEU A 1 89 ? -6.243 -3.376 7.661 1.00 92.31 89 LEU A CA 1
ATOM 736 C C . LEU A 1 89 ? -5.082 -4.378 7.588 1.00 92.31 89 LEU A C 1
ATOM 738 O O . LEU A 1 89 ? -4.462 -4.519 6.540 1.00 92.31 89 LEU A O 1
ATOM 742 N N . ARG A 1 90 ? -4.832 -5.142 8.658 1.00 90.00 90 ARG A N 1
ATOM 743 C CA . ARG A 1 90 ? -3.790 -6.186 8.649 1.00 90.00 90 ARG A CA 1
ATOM 744 C C . ARG A 1 90 ? -4.074 -7.299 7.645 1.00 90.00 90 ARG A C 1
ATOM 746 O O . ARG A 1 90 ? -3.155 -7.768 6.989 1.00 90.00 90 ARG A O 1
ATOM 753 N N . LYS A 1 91 ? -5.343 -7.677 7.463 1.00 89.81 91 LYS A N 1
ATOM 754 C CA . LYS A 1 91 ? -5.709 -8.670 6.444 1.00 89.81 91 LYS A CA 1
ATOM 755 C C . LYS A 1 91 ? -5.356 -8.238 5.025 1.00 89.81 91 LYS A C 1
ATOM 757 O O . LYS A 1 91 ? -5.096 -9.112 4.211 1.00 89.81 91 LYS A O 1
ATOM 762 N N . ILE A 1 92 ? -5.338 -6.937 4.729 1.00 86.31 92 ILE A N 1
ATOM 763 C CA . ILE A 1 92 ? -4.924 -6.435 3.412 1.00 86.31 92 ILE A CA 1
ATOM 764 C C . ILE A 1 92 ? -3.444 -6.764 3.163 1.00 86.31 92 ILE A C 1
ATOM 766 O O . ILE A 1 92 ? -3.116 -7.235 2.081 1.00 86.31 92 ILE A O 1
ATOM 770 N N . GLN A 1 93 ? -2.576 -6.643 4.179 1.00 77.00 93 GLN A N 1
ATOM 771 C CA . GLN A 1 93 ? -1.161 -7.045 4.074 1.00 77.00 93 GLN A CA 1
ATOM 772 C C . GLN A 1 93 ? -0.983 -8.553 3.817 1.00 77.00 93 GLN A C 1
ATOM 774 O O . GLN A 1 93 ? -0.013 -8.954 3.173 1.00 77.00 93 GLN A O 1
ATOM 779 N N . ASP A 1 94 ? -1.899 -9.388 4.319 1.00 72.31 94 ASP A N 1
ATOM 780 C CA . ASP A 1 94 ? -1.843 -10.849 4.171 1.00 72.31 94 ASP A CA 1
ATOM 781 C C . ASP A 1 94 ? -2.332 -11.342 2.795 1.00 72.31 94 ASP A C 1
ATOM 783 O O . ASP A 1 94 ? -2.100 -12.503 2.434 1.00 72.31 94 ASP A O 1
ATOM 787 N N . ILE A 1 95 ? -2.999 -10.489 2.006 1.00 69.38 95 ILE A N 1
ATOM 788 C CA . ILE A 1 95 ? -3.421 -10.836 0.646 1.00 69.38 95 ILE A CA 1
ATOM 789 C C . ILE A 1 95 ? -2.168 -10.925 -0.231 1.00 69.38 95 ILE A C 1
ATOM 791 O O . ILE A 1 95 ? -1.503 -9.937 -0.536 1.00 69.38 95 ILE A O 1
ATOM 795 N N . LYS A 1 96 ? -1.830 -12.146 -0.654 1.00 56.41 96 LYS A N 1
ATOM 796 C CA . LYS A 1 96 ? -0.782 -12.367 -1.653 1.00 56.41 96 LYS A CA 1
ATOM 797 C C . LYS A 1 96 ? -1.287 -11.889 -3.019 1.00 56.41 96 LYS A C 1
ATOM 799 O O . LYS A 1 96 ? -2.217 -12.483 -3.555 1.00 56.41 96 LYS A O 1
ATOM 804 N N . VAL A 1 97 ? -0.646 -10.851 -3.558 1.00 54.94 97 VAL A N 1
ATOM 805 C CA . VAL A 1 97 ? -0.777 -10.364 -4.947 1.00 54.94 97 VAL A CA 1
ATOM 806 C C . VAL A 1 97 ? 0.451 -10.751 -5.762 1.00 54.94 97 VAL A C 1
ATOM 808 O O . VAL A 1 97 ? 1.583 -10.606 -5.234 1.00 54.94 97 VAL A O 1
#